Protein AF-A0A3N5HFI6-F1 (afdb_monomer_lite)

Radius of gyration: 12.35 Å; chains: 1; bounding box: 30×24×33 Å

Sequence (100 aa):
MPISCVHLAPLEAELERRGVKIGEPTPSPYGPEWGLWSEVNCTFDAGALRKRLGLPDFIRFEEYDGRIAGSDATFYCPRCRRALMGRHPAYAGPTTPRLS

Secondary structure (DSSP, 8-state):
--SS-TTTHHHHHHHHHTTPPBPPPEE-TT-GGG-EEEEBSSEE-HHHHHHHHT--TTSEEEE--SSSS-SEEEEEETTTTEEEEEEPGGG--TTSPEE-

Structure (mmCIF, N/CA/C/O backbone):
data_AF-A0A3N5HFI6-F1
#
_entry.id   AF-A0A3N5HFI6-F1
#
loop_
_atom_site.group_PDB
_atom_site.id
_atom_site.type_symbol
_atom_site.label_atom_id
_atom_site.label_alt_id
_atom_site.label_comp_id
_atom_site.label_asym_id
_atom_site.label_entity_id
_atom_site.label_seq_id
_atom_site.pdbx_PDB_ins_code
_atom_site.Cartn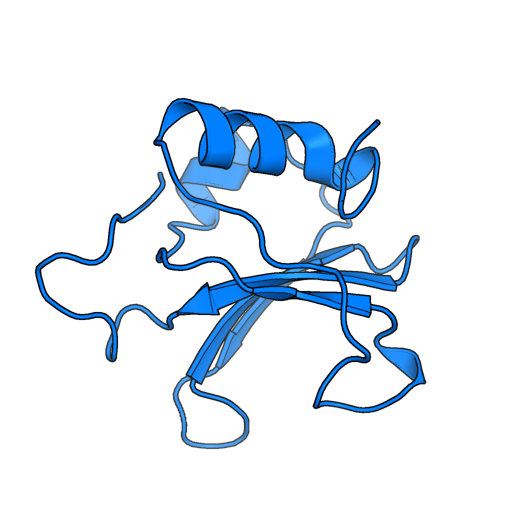_x
_atom_site.Cartn_y
_atom_site.Cartn_z
_atom_site.occupancy
_atom_site.B_iso_or_equiv
_atom_site.auth_seq_id
_atom_site.auth_comp_id
_atom_site.auth_asym_id
_atom_site.auth_atom_id
_atom_site.pdbx_PDB_model_num
ATOM 1 N N . MET A 1 1 ? -13.030 12.399 -1.945 1.00 74.62 1 MET A N 1
ATOM 2 C CA . MET A 1 1 ? -12.597 11.466 -3.013 1.00 74.62 1 MET A CA 1
ATOM 3 C C . MET A 1 1 ? -11.413 10.675 -2.483 1.00 74.62 1 MET A C 1
ATOM 5 O O . MET A 1 1 ? -10.654 11.274 -1.732 1.00 74.62 1 MET A O 1
ATOM 9 N N . PRO A 1 2 ? -11.267 9.386 -2.829 1.00 86.75 2 PRO A N 1
ATOM 10 C CA . PRO A 1 2 ? -10.110 8.597 -2.410 1.00 86.75 2 PRO A CA 1
ATOM 11 C C . PRO A 1 2 ? -8.815 9.155 -3.016 1.00 86.75 2 PRO A C 1
ATOM 13 O O . PRO A 1 2 ? -8.818 9.578 -4.176 1.00 86.75 2 PRO A O 1
ATOM 16 N N . ILE A 1 3 ? -7.734 9.145 -2.235 1.00 90.19 3 ILE A N 1
ATOM 17 C CA . ILE A 1 3 ? -6.397 9.627 -2.620 1.00 90.19 3 ILE A CA 1
ATOM 18 C C . ILE A 1 3 ? -5.789 8.707 -3.686 1.00 90.19 3 ILE A C 1
ATOM 20 O O . ILE A 1 3 ? -5.186 9.174 -4.656 1.00 90.19 3 ILE A O 1
ATOM 24 N N . SER A 1 4 ? -5.978 7.392 -3.542 1.00 92.69 4 SER A N 1
ATOM 25 C CA . SER A 1 4 ? -5.472 6.387 -4.474 1.00 92.69 4 SER A CA 1
ATOM 26 C C . SER A 1 4 ? -6.511 6.051 -5.555 1.00 92.69 4 SER A C 1
ATOM 28 O O . SER A 1 4 ? -6.340 6.445 -6.709 1.00 92.69 4 SER A O 1
ATOM 30 N N . CYS A 1 5 ? -7.593 5.335 -5.224 1.00 96.19 5 CYS A N 1
ATOM 31 C CA . CYS A 1 5 ? -8.713 5.032 -6.123 1.00 96.19 5 CYS A CA 1
ATOM 32 C C . CYS A 1 5 ? -9.940 4.489 -5.370 1.00 96.19 5 CYS A C 1
ATOM 34 O O . CYS A 1 5 ? -9.842 4.011 -4.244 1.00 96.19 5 CYS A O 1
ATOM 36 N N . VAL A 1 6 ? -11.100 4.463 -6.037 1.00 96.81 6 VAL A N 1
ATOM 37 C CA . VAL A 1 6 ? -12.365 3.957 -5.462 1.00 96.81 6 VAL A CA 1
ATOM 38 C C . VAL A 1 6 ? -12.293 2.507 -4.971 1.00 96.81 6 VAL A C 1
ATOM 40 O O . VAL A 1 6 ? -12.936 2.162 -3.987 1.00 96.81 6 VAL A O 1
ATOM 43 N N . HIS A 1 7 ? -11.472 1.663 -5.598 1.00 96.38 7 HIS A N 1
ATOM 44 C CA . HIS A 1 7 ? -11.339 0.253 -5.220 1.00 96.38 7 HIS A CA 1
ATOM 45 C C . HIS A 1 7 ? -10.503 0.037 -3.950 1.00 96.38 7 HIS A C 1
ATOM 47 O O . HIS A 1 7 ? -10.627 -1.003 -3.310 1.00 96.38 7 HIS A O 1
ATOM 53 N N . LEU A 1 8 ? -9.654 1.008 -3.599 1.00 96.62 8 LEU A N 1
ATOM 54 C CA . LEU A 1 8 ? -8.848 1.014 -2.376 1.00 96.62 8 LEU A CA 1
ATOM 55 C C . LEU A 1 8 ? -9.471 1.892 -1.281 1.00 96.62 8 LEU A C 1
ATOM 57 O O . LEU A 1 8 ? -8.968 1.907 -0.162 1.00 96.62 8 LEU A O 1
ATOM 61 N N . ALA A 1 9 ? -10.595 2.561 -1.558 1.00 96.75 9 ALA A N 1
ATOM 62 C CA . ALA A 1 9 ? -11.277 3.431 -0.604 1.00 96.75 9 ALA A CA 1
ATOM 63 C C . ALA A 1 9 ? -11.590 2.762 0.755 1.00 96.75 9 ALA A C 1
ATOM 65 O O . ALA A 1 9 ? -11.402 3.427 1.772 1.00 96.75 9 ALA A O 1
ATOM 66 N N . PRO A 1 10 ? -11.988 1.470 0.839 1.00 96.81 10 PRO A N 1
ATOM 67 C CA . PRO A 1 10 ? -12.168 0.811 2.137 1.00 96.81 10 PRO A CA 1
ATOM 68 C C . PRO A 1 10 ? -10.878 0.738 2.965 1.00 96.81 10 PRO A C 1
ATOM 70 O O . PRO A 1 10 ? -10.918 0.877 4.186 1.00 96.81 10 PRO A O 1
ATOM 73 N N . LEU A 1 11 ? -9.731 0.540 2.308 1.00 96.50 11 LEU A N 1
ATOM 74 C CA . LEU A 1 11 ? -8.426 0.520 2.965 1.00 96.50 11 LEU A CA 1
ATOM 75 C C . LEU A 1 11 ? -7.981 1.929 3.370 1.00 96.50 11 LEU A C 1
ATOM 77 O O . LEU A 1 11 ? -7.470 2.102 4.470 1.00 96.50 11 LEU A O 1
ATOM 81 N N . GLU A 1 12 ? -8.224 2.940 2.532 1.00 96.50 12 GLU A N 1
ATOM 82 C CA . GLU A 1 12 ? -7.964 4.344 2.887 1.00 96.50 12 GLU A CA 1
ATOM 83 C C . GLU A 1 12 ? -8.762 4.783 4.118 1.00 96.50 12 GLU A C 1
ATOM 85 O O . GLU A 1 12 ? -8.198 5.368 5.040 1.00 96.50 12 GLU A O 1
ATOM 90 N N . ALA A 1 13 ? -10.050 4.435 4.172 1.00 96.12 13 ALA A N 1
ATOM 91 C CA . ALA A 1 13 ? -10.902 4.733 5.318 1.00 96.12 13 ALA A CA 1
ATOM 92 C C . ALA A 1 13 ? -10.399 4.045 6.598 1.00 96.12 13 ALA A C 1
ATOM 94 O O . ALA A 1 13 ? -10.445 4.620 7.684 1.00 96.12 13 ALA A O 1
ATOM 95 N N . GLU A 1 14 ? -9.887 2.817 6.485 1.00 96.19 14 GLU A N 1
ATOM 96 C CA . GLU A 1 14 ? -9.282 2.117 7.615 1.00 96.19 14 GLU A CA 1
ATOM 97 C C . GLU A 1 14 ? -7.974 2.776 8.073 1.00 96.19 14 GLU A C 1
ATOM 99 O O . GLU A 1 14 ? -7.755 2.916 9.277 1.00 96.19 14 GLU A O 1
ATOM 104 N N . LEU A 1 15 ? -7.120 3.207 7.142 1.00 95.50 15 LEU A N 1
ATOM 105 C CA . LEU A 1 15 ? -5.892 3.944 7.447 1.00 95.50 15 LEU A CA 1
ATOM 106 C C . LEU A 1 15 ? -6.208 5.242 8.197 1.00 95.50 15 LEU A C 1
ATOM 108 O O . LEU A 1 15 ? -5.653 5.479 9.272 1.00 95.50 15 LEU A O 1
ATOM 112 N N . GLU A 1 16 ? -7.163 6.022 7.692 1.00 95.12 16 GLU A N 1
ATOM 113 C CA . GLU A 1 16 ? -7.628 7.259 8.321 1.00 95.12 16 GLU A CA 1
ATOM 114 C C . GLU A 1 16 ? -8.199 7.004 9.724 1.00 95.12 16 GLU A C 1
ATOM 116 O O . GLU A 1 16 ? -7.790 7.653 10.689 1.00 95.12 16 GLU A O 1
ATOM 121 N N . ARG A 1 17 ? -9.059 5.988 9.882 1.00 95.00 17 ARG A N 1
ATOM 122 C CA . ARG A 1 17 ? -9.625 5.578 11.181 1.00 95.00 17 ARG A CA 1
ATOM 123 C C . ARG A 1 17 ? -8.549 5.203 12.204 1.00 95.00 17 ARG A C 1
ATOM 125 O O . ARG A 1 17 ? -8.759 5.344 13.408 1.00 95.00 17 ARG A O 1
ATOM 132 N N . ARG A 1 18 ? -7.405 4.698 11.738 1.00 93.31 18 ARG A N 1
ATOM 133 C CA . ARG A 1 18 ? -6.244 4.326 12.564 1.00 93.31 18 ARG A CA 1
ATOM 134 C C . ARG A 1 18 ? -5.251 5.478 12.747 1.00 93.31 18 ARG A C 1
ATOM 136 O O . ARG A 1 18 ? -4.221 5.274 13.384 1.00 93.31 18 ARG A O 1
ATOM 143 N N . GLY A 1 19 ? -5.545 6.665 12.213 1.00 95.12 19 GLY A N 1
ATOM 144 C CA . GLY A 1 19 ? -4.667 7.833 12.265 1.00 95.12 19 GLY A CA 1
ATOM 145 C C . GLY A 1 19 ? -3.413 7.703 11.395 1.00 95.12 19 GLY A C 1
ATOM 146 O O . GLY A 1 19 ? -2.452 8.447 11.590 1.00 95.12 19 GLY A O 1
ATOM 147 N N . VAL A 1 20 ? -3.391 6.757 10.450 1.00 94.94 20 VAL A N 1
ATOM 148 C CA . VAL A 1 20 ? -2.282 6.577 9.512 1.00 94.94 20 VAL A CA 1
ATOM 149 C C . VAL A 1 20 ? -2.461 7.553 8.358 1.00 94.94 20 VAL A C 1
ATOM 151 O O . VAL A 1 20 ? -3.421 7.470 7.595 1.00 94.94 20 VAL A O 1
ATOM 154 N N . LYS A 1 21 ? -1.516 8.485 8.223 1.00 94.69 21 LYS A N 1
ATOM 155 C CA . LYS A 1 21 ? -1.497 9.425 7.101 1.00 94.69 21 LYS A CA 1
ATOM 156 C C . LYS A 1 21 ? -1.146 8.703 5.804 1.00 94.69 21 LYS A C 1
ATOM 158 O O . LYS A 1 21 ? -0.218 7.895 5.775 1.00 94.69 21 LYS A O 1
ATOM 163 N N . ILE A 1 22 ? -1.867 9.055 4.747 1.00 95.94 22 ILE A N 1
ATOM 164 C CA . ILE A 1 22 ? -1.602 8.620 3.378 1.00 95.94 22 ILE A CA 1
ATOM 165 C C . ILE A 1 22 ? -0.782 9.715 2.704 1.00 95.94 22 ILE A C 1
ATOM 167 O O . ILE A 1 22 ? -1.190 10.875 2.702 1.00 95.94 22 ILE A O 1
ATOM 171 N N . GLY A 1 23 ? 0.394 9.357 2.194 1.00 94.44 23 GLY A N 1
ATOM 172 C CA . GLY A 1 23 ? 1.252 10.272 1.452 1.00 94.44 23 GLY A CA 1
ATOM 173 C C . GLY A 1 23 ? 0.655 10.666 0.101 1.00 94.44 23 GLY A C 1
ATOM 174 O O . GLY A 1 23 ? -0.154 9.937 -0.484 1.00 94.44 23 GLY A O 1
ATOM 175 N N . GLU A 1 24 ? 1.094 11.816 -0.409 1.00 94.81 24 GLU A N 1
ATOM 176 C CA . GLU A 1 24 ? 0.740 12.267 -1.755 1.00 94.81 24 GLU A CA 1
ATOM 177 C C . GLU A 1 24 ? 1.138 11.213 -2.803 1.00 94.81 24 GLU A C 1
ATOM 179 O O . GLU A 1 24 ? 2.211 10.615 -2.679 1.00 94.81 24 GLU A O 1
ATOM 184 N N . PRO A 1 25 ? 0.308 10.958 -3.832 1.00 95.62 25 PRO A N 1
ATOM 185 C CA . PRO A 1 25 ? 0.644 9.987 -4.864 1.00 95.62 25 PRO A CA 1
ATOM 186 C C . PRO A 1 25 ? 1.884 10.411 -5.660 1.00 95.62 25 PRO A C 1
ATOM 188 O O . PRO A 1 25 ? 1.883 11.452 -6.320 1.00 95.62 25 PRO A O 1
ATOM 191 N N . THR A 1 26 ? 2.913 9.570 -5.670 1.00 95.44 26 THR A N 1
ATOM 192 C CA . THR A 1 26 ? 4.141 9.759 -6.452 1.00 95.44 26 THR A CA 1
ATOM 193 C C . THR A 1 26 ? 4.266 8.684 -7.536 1.00 95.44 26 THR A C 1
ATOM 195 O O . THR A 1 26 ? 3.628 7.634 -7.440 1.00 95.44 26 THR A O 1
ATOM 198 N N . PRO A 1 27 ? 5.031 8.916 -8.619 1.00 95.88 27 PRO A N 1
ATOM 199 C CA . PRO A 1 27 ? 5.345 7.864 -9.583 1.00 95.88 27 PRO A CA 1
ATOM 200 C C . PRO A 1 27 ? 5.941 6.631 -8.900 1.00 95.88 27 PRO A C 1
ATOM 202 O O . PRO A 1 27 ? 6.788 6.762 -8.018 1.00 95.88 27 PRO A O 1
ATOM 205 N N . SER A 1 28 ? 5.500 5.445 -9.321 1.00 91.50 28 SER A N 1
ATOM 206 C CA . SER A 1 28 ? 6.012 4.182 -8.791 1.00 91.50 28 SER A CA 1
ATOM 207 C C . SER A 1 28 ? 7.540 4.100 -8.899 1.00 91.50 28 SER A C 1
ATOM 209 O O . SER A 1 28 ? 8.085 4.400 -9.968 1.00 91.50 28 SER A O 1
ATOM 211 N N . PRO A 1 29 ? 8.235 3.606 -7.858 1.00 85.56 29 PRO A N 1
ATOM 212 C CA . PRO A 1 29 ? 9.672 3.350 -7.932 1.00 85.56 29 PRO A CA 1
ATOM 213 C C . PRO A 1 29 ? 10.022 2.189 -8.878 1.00 85.56 29 PRO A C 1
ATOM 215 O O . PRO A 1 29 ? 11.177 2.056 -9.273 1.00 85.56 29 PRO A O 1
ATOM 218 N N . TYR A 1 30 ? 9.040 1.365 -9.261 1.00 84.19 30 TYR A N 1
ATOM 219 C CA . TYR A 1 30 ? 9.228 0.182 -10.104 1.00 84.19 30 TYR A CA 1
ATOM 220 C C . TYR A 1 30 ? 9.012 0.438 -11.600 1.00 84.19 30 TYR A C 1
ATOM 222 O O . TYR A 1 30 ? 9.150 -0.487 -12.393 1.00 84.19 30 TYR A O 1
ATOM 230 N N . GLY A 1 31 ? 8.690 1.675 -11.992 1.00 88.44 31 GLY A N 1
ATOM 231 C CA . GLY A 1 31 ? 8.512 2.071 -13.390 1.00 88.44 31 GLY A CA 1
ATOM 232 C C . GLY A 1 31 ? 7.151 2.717 -13.684 1.00 88.44 31 GLY A C 1
ATOM 233 O O . GLY A 1 31 ? 6.188 2.556 -12.929 1.00 88.44 31 GLY A O 1
ATOM 234 N N . PRO A 1 32 ? 7.033 3.479 -14.786 1.00 89.69 32 PRO A N 1
ATOM 235 C CA . PRO A 1 32 ? 5.818 4.227 -15.127 1.00 89.69 32 PRO A CA 1
ATOM 236 C C . PRO A 1 32 ? 4.586 3.340 -15.387 1.00 89.69 32 PRO A C 1
ATOM 238 O O . PRO A 1 32 ? 3.445 3.786 -15.237 1.00 89.69 32 PRO A O 1
ATOM 241 N N . GLU A 1 33 ? 4.781 2.080 -15.766 1.00 90.06 33 GLU A N 1
ATOM 242 C CA . GLU A 1 33 ? 3.725 1.093 -15.986 1.00 90.06 33 GLU A CA 1
ATOM 243 C C . GLU A 1 33 ? 2.962 0.732 -14.703 1.00 90.06 33 GLU A C 1
ATOM 245 O O . GLU A 1 33 ? 1.791 0.353 -14.781 1.00 90.06 33 GLU A O 1
ATOM 250 N N . TRP A 1 34 ? 3.580 0.936 -13.537 1.00 90.25 34 TRP A N 1
ATOM 251 C CA . TRP A 1 34 ? 3.000 0.687 -12.215 1.00 90.25 34 TRP A CA 1
ATOM 252 C C . TRP A 1 34 ? 2.200 1.872 -11.655 1.00 90.25 34 TRP A C 1
ATOM 254 O O . TRP A 1 34 ? 1.564 1.751 -10.605 1.00 90.25 34 TRP A O 1
ATOM 264 N N . GLY A 1 35 ? 2.175 3.000 -12.371 1.00 95.31 35 GLY A N 1
ATOM 265 C CA . GLY A 1 35 ? 1.333 4.156 -12.069 1.00 95.31 35 GLY A CA 1
ATOM 266 C C . GLY A 1 35 ? 1.769 4.940 -10.831 1.00 95.31 35 GLY A C 1
ATOM 267 O O . GLY A 1 35 ? 2.942 5.285 -10.702 1.00 95.31 35 GLY A O 1
ATOM 268 N N . LEU A 1 36 ? 0.812 5.285 -9.962 1.00 96.75 36 LEU A N 1
ATOM 269 C CA . LEU A 1 36 ? 1.031 6.189 -8.825 1.00 96.75 36 LEU A CA 1
ATOM 270 C C . LEU A 1 36 ? 0.870 5.479 -7.481 1.00 96.75 36 LEU A C 1
ATOM 272 O O . LEU A 1 36 ? -0.095 4.745 -7.260 1.00 96.75 36 LEU A O 1
ATOM 276 N N . TRP A 1 37 ? 1.823 5.701 -6.591 1.00 95.44 37 TRP A N 1
ATOM 277 C CA . TRP A 1 37 ? 1.976 5.010 -5.322 1.00 95.44 37 TRP A CA 1
ATOM 278 C C . TRP A 1 37 ? 1.902 6.030 -4.189 1.00 95.44 37 TRP A C 1
ATOM 280 O O . TRP A 1 37 ? 2.493 7.101 -4.268 1.00 95.44 37 TRP A O 1
ATOM 290 N N . SER A 1 38 ? 1.146 5.705 -3.148 1.00 96.38 38 SER A N 1
ATOM 291 C CA . SER A 1 38 ? 1.029 6.520 -1.941 1.00 96.38 38 SER A CA 1
ATOM 292 C C . SER A 1 38 ? 1.633 5.758 -0.772 1.00 96.38 38 SER A C 1
ATOM 294 O O . SER A 1 38 ? 1.190 4.655 -0.451 1.00 96.38 38 SER A O 1
ATOM 296 N N . GLU A 1 39 ? 2.641 6.342 -0.132 1.00 94.31 39 GLU A N 1
ATOM 297 C CA . GLU A 1 39 ? 3.284 5.740 1.036 1.00 94.31 39 GLU A CA 1
ATOM 298 C C . GLU A 1 39 ? 2.397 5.843 2.275 1.00 94.31 39 GLU A C 1
ATOM 300 O O . GLU A 1 39 ? 1.750 6.866 2.518 1.00 94.31 39 GLU A O 1
ATOM 305 N N . VAL A 1 40 ? 2.398 4.795 3.094 1.00 94.81 40 VAL A N 1
ATOM 306 C CA . VAL A 1 40 ? 1.727 4.775 4.394 1.00 94.81 40 VAL A CA 1
ATOM 307 C C . VAL A 1 40 ? 2.662 4.214 5.455 1.00 94.81 40 VAL A C 1
ATOM 309 O O . VAL A 1 40 ? 3.300 3.177 5.282 1.00 94.81 40 VAL A O 1
ATOM 312 N N . ASN A 1 41 ? 2.741 4.884 6.604 1.00 92.56 41 ASN A N 1
ATOM 313 C CA . ASN A 1 41 ? 3.625 4.459 7.689 1.00 92.56 41 ASN A CA 1
ATOM 314 C C . ASN A 1 41 ? 2.976 3.368 8.559 1.00 92.56 41 ASN A C 1
ATOM 316 O O . ASN A 1 41 ? 2.729 3.574 9.746 1.00 92.56 41 ASN A O 1
ATOM 320 N N . CYS A 1 42 ? 2.658 2.226 7.955 1.00 93.06 42 CYS A N 1
ATOM 321 C CA . CYS A 1 42 ? 2.069 1.070 8.626 1.00 93.06 42 CYS A CA 1
ATOM 322 C C . CYS A 1 42 ? 2.507 -0.243 7.966 1.00 93.06 42 CYS A C 1
ATOM 324 O O . CYS A 1 42 ? 3.091 -0.230 6.884 1.00 93.06 42 CYS A O 1
ATOM 326 N N . THR A 1 43 ? 2.218 -1.365 8.620 1.00 93.06 43 THR A N 1
ATOM 327 C CA . THR A 1 43 ? 2.320 -2.710 8.038 1.00 93.06 43 THR A CA 1
ATOM 328 C C . THR A 1 43 ? 0.927 -3.299 7.853 1.00 93.06 43 THR A C 1
ATOM 330 O O . THR A 1 43 ? -0.016 -2.941 8.568 1.00 93.06 43 THR A O 1
ATOM 333 N N . PHE A 1 44 ? 0.790 -4.224 6.907 1.00 93.94 44 PHE A N 1
ATOM 334 C CA . PHE A 1 44 ? -0.490 -4.841 6.584 1.00 93.94 44 PHE A CA 1
ATOM 335 C C . PHE A 1 44 ? -0.514 -6.323 6.939 1.00 93.94 44 PHE A C 1
ATOM 337 O O . PHE A 1 44 ? 0.422 -7.063 6.658 1.00 93.94 44 PHE A O 1
ATOM 344 N N . ASP A 1 45 ? -1.635 -6.770 7.489 1.00 92.44 45 ASP A N 1
ATOM 345 C CA . ASP A 1 45 ? -2.056 -8.161 7.451 1.00 92.44 45 ASP A CA 1
ATOM 346 C C . ASP A 1 45 ? -3.012 -8.338 6.268 1.00 92.44 45 ASP A C 1
ATOM 348 O O . ASP A 1 45 ? -4.210 -8.053 6.353 1.00 92.44 45 ASP A O 1
ATOM 352 N N . ALA A 1 46 ? -2.466 -8.740 5.122 1.00 91.44 46 ALA A N 1
ATOM 353 C CA . ALA A 1 46 ? -3.221 -8.737 3.875 1.00 91.44 46 ALA A CA 1
ATOM 354 C C . ALA A 1 46 ? -4.440 -9.666 3.898 1.00 91.44 46 ALA A C 1
ATOM 356 O O . ALA A 1 46 ? -5.493 -9.327 3.350 1.00 91.44 46 ALA A O 1
ATOM 357 N N . GLY A 1 47 ? -4.304 -10.828 4.543 1.00 91.00 47 GLY A N 1
ATOM 358 C CA . GLY A 1 47 ? -5.375 -11.812 4.659 1.00 91.00 47 GLY A CA 1
ATOM 359 C C . GLY A 1 47 ? -6.524 -11.295 5.521 1.00 91.00 47 GLY A C 1
ATOM 360 O O . GLY A 1 47 ? -7.684 -11.348 5.099 1.00 91.00 47 GLY A O 1
ATOM 361 N N . ALA A 1 48 ? -6.204 -10.749 6.698 1.00 92.75 48 ALA A N 1
ATOM 362 C CA . ALA A 1 48 ? -7.203 -10.188 7.600 1.00 92.75 48 ALA A CA 1
ATOM 363 C C . ALA A 1 48 ? -7.913 -8.975 6.977 1.00 92.75 48 ALA A C 1
ATOM 365 O O . ALA A 1 48 ? -9.148 -8.949 6.925 1.00 92.75 48 ALA A O 1
ATOM 366 N N . LEU A 1 49 ? -7.154 -8.045 6.384 1.00 93.94 49 LEU A N 1
ATOM 367 C CA . LEU A 1 49 ? -7.705 -6.841 5.761 1.00 93.94 49 LEU A CA 1
ATOM 368 C C . LEU A 1 49 ? -8.591 -7.157 4.562 1.00 93.94 49 LEU A C 1
ATOM 370 O O . LEU A 1 49 ? -9.681 -6.596 4.456 1.00 93.94 49 LEU A O 1
ATOM 374 N N . ARG A 1 50 ? -8.178 -8.077 3.679 1.00 93.44 50 ARG A N 1
ATOM 375 C CA . ARG A 1 50 ? -9.009 -8.480 2.535 1.00 93.44 50 ARG A CA 1
ATOM 376 C C . ARG A 1 50 ? -10.358 -9.013 3.004 1.00 93.44 50 ARG A C 1
ATOM 378 O O . ARG A 1 50 ? -11.387 -8.594 2.480 1.00 93.44 50 ARG A O 1
ATOM 385 N N . LYS A 1 51 ? -10.356 -9.898 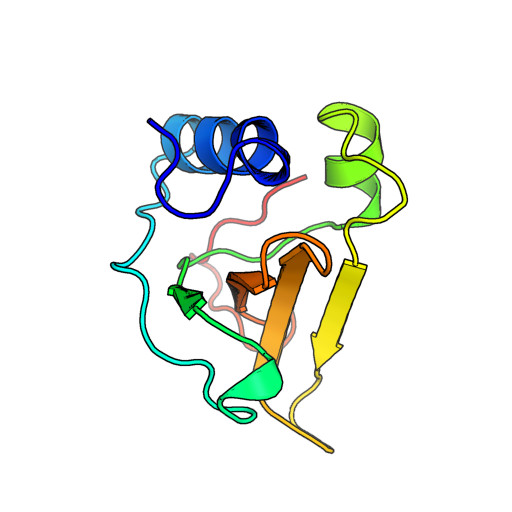4.007 1.00 92.81 51 LYS A N 1
ATOM 386 C CA . LYS A 1 51 ? -11.579 -10.499 4.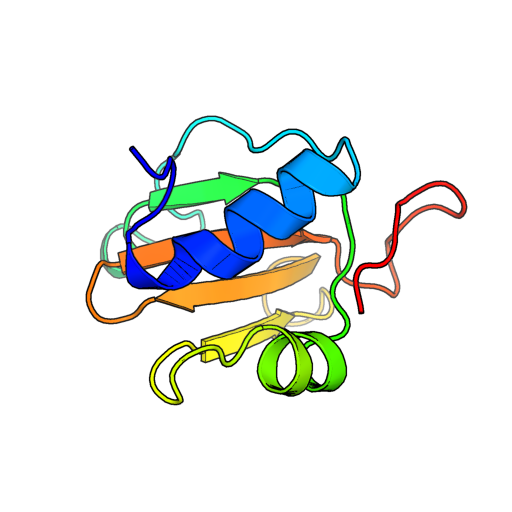552 1.00 92.81 51 LYS A CA 1
ATOM 387 C C . LYS A 1 51 ? -12.461 -9.467 5.254 1.00 92.81 51 LYS A C 1
ATOM 389 O O . LYS A 1 51 ? -13.673 -9.480 5.065 1.00 92.81 51 LYS A O 1
ATOM 394 N N . ARG A 1 52 ? -11.868 -8.586 6.063 1.00 95.94 52 ARG A N 1
ATOM 395 C CA . ARG A 1 52 ? -12.601 -7.607 6.875 1.00 95.94 52 ARG A CA 1
ATOM 396 C C . ARG A 1 52 ? -13.169 -6.457 6.051 1.00 95.94 52 ARG A C 1
ATOM 398 O O . ARG A 1 52 ? -14.288 -6.029 6.307 1.00 95.94 52 ARG A O 1
ATOM 405 N N . LEU A 1 53 ? -12.396 -5.950 5.095 1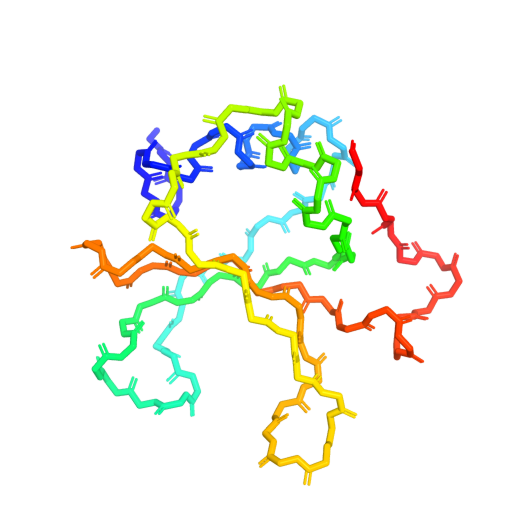.00 95.06 53 LEU A N 1
ATOM 406 C CA . LEU A 1 53 ? -12.763 -4.790 4.282 1.00 95.06 53 LEU A CA 1
ATOM 407 C C . LEU A 1 53 ? -13.469 -5.175 2.975 1.00 95.06 53 LEU A C 1
ATOM 409 O O . LEU A 1 53 ? -13.906 -4.289 2.245 1.00 95.06 53 LEU A O 1
ATOM 413 N N . GLY A 1 54 ? -13.562 -6.473 2.663 1.00 94.56 54 GLY A N 1
ATOM 414 C CA . GLY A 1 54 ? -14.167 -6.959 1.423 1.00 94.56 54 GLY A CA 1
ATOM 415 C C . GLY A 1 54 ? -13.424 -6.465 0.181 1.00 94.56 54 GLY A C 1
ATOM 416 O O . GLY A 1 54 ? -14.059 -6.085 -0.803 1.00 94.56 54 GLY A O 1
ATOM 417 N N . LEU A 1 55 ? -12.086 -6.408 0.236 1.00 94.31 55 LEU A N 1
ATOM 418 C CA . LEU A 1 55 ? -11.295 -5.905 -0.889 1.00 94.31 55 LEU A CA 1
ATOM 419 C C . LEU A 1 55 ? -11.491 -6.807 -2.118 1.00 94.31 55 LEU A C 1
ATOM 421 O O . LEU A 1 55 ? -11.354 -8.027 -1.987 1.00 94.31 55 LEU A O 1
ATOM 425 N N . PRO A 1 56 ? -11.746 -6.236 -3.311 1.00 94.62 56 PRO A N 1
ATOM 426 C CA . PRO A 1 56 ? -11.957 -7.028 -4.516 1.00 94.62 56 PRO A CA 1
ATOM 427 C C . PRO A 1 56 ? -10.781 -7.956 -4.837 1.00 94.62 56 PRO A C 1
ATOM 429 O O . PRO A 1 56 ? -9.617 -7.585 -4.673 1.00 94.62 56 PRO A O 1
ATOM 432 N N . ASP A 1 57 ? -11.070 -9.128 -5.402 1.00 94.00 57 ASP A N 1
ATOM 433 C CA . ASP A 1 57 ? -10.052 -10.145 -5.717 1.00 94.00 57 ASP A CA 1
ATOM 434 C C . ASP A 1 57 ? -8.982 -9.665 -6.701 1.00 94.00 57 ASP A C 1
ATOM 436 O O . ASP A 1 57 ? -7.842 -10.117 -6.653 1.00 94.00 57 ASP A O 1
ATOM 440 N N . PHE A 1 58 ? -9.311 -8.700 -7.566 1.00 95.56 58 PHE A N 1
ATOM 441 C CA . PHE A 1 58 ? -8.338 -8.136 -8.503 1.00 95.56 58 PHE A CA 1
ATOM 442 C C . PHE A 1 58 ? -7.314 -7.207 -7.836 1.00 95.56 58 PHE A C 1
ATOM 444 O O . PHE A 1 58 ? -6.308 -6.889 -8.469 1.00 95.56 58 PHE A O 1
ATOM 451 N N . ILE A 1 59 ? -7.559 -6.729 -6.610 1.00 96.25 59 ILE A N 1
ATOM 452 C CA . ILE A 1 59 ? -6.547 -5.997 -5.846 1.00 96.25 59 ILE A CA 1
ATOM 453 C C . ILE A 1 59 ? -5.450 -6.988 -5.487 1.00 96.25 59 ILE A C 1
ATOM 455 O O . ILE A 1 59 ? -5.722 -8.027 -4.887 1.00 96.25 59 ILE A O 1
ATOM 459 N N . ARG A 1 60 ? -4.213 -6.674 -5.850 1.00 95.00 60 ARG A N 1
ATOM 460 C CA . ARG A 1 60 ? -3.045 -7.491 -5.534 1.00 95.00 60 ARG A CA 1
ATOM 461 C C . ARG A 1 60 ? -2.454 -7.041 -4.211 1.00 95.00 60 ARG A C 1
ATOM 463 O O . ARG A 1 60 ? -2.532 -5.864 -3.867 1.00 95.00 60 ARG A O 1
ATOM 470 N N . PHE A 1 61 ? -1.887 -7.989 -3.484 1.00 94.06 61 PHE A N 1
ATOM 471 C CA . PHE A 1 61 ? -0.997 -7.698 -2.376 1.00 94.06 61 PHE A CA 1
ATOM 472 C C . PHE A 1 61 ? 0.368 -8.262 -2.741 1.00 94.06 61 PHE A C 1
ATOM 474 O O . PHE A 1 61 ? 0.463 -9.444 -3.073 1.00 94.06 61 PHE A O 1
ATOM 481 N N . GLU A 1 62 ? 1.379 -7.407 -2.734 1.00 90.56 62 GLU A N 1
ATOM 482 C CA . GLU A 1 62 ? 2.760 -7.775 -3.014 1.00 90.56 62 GLU A CA 1
ATOM 483 C C . GLU A 1 62 ? 3.591 -7.435 -1.782 1.00 90.56 62 GLU A C 1
ATOM 485 O O . GLU A 1 62 ? 3.468 -6.347 -1.220 1.00 90.56 62 GLU A O 1
ATOM 490 N N . GLU A 1 63 ? 4.383 -8.398 -1.329 1.00 88.31 63 GLU A N 1
ATOM 491 C CA . GLU A 1 63 ? 5.273 -8.248 -0.186 1.00 88.31 63 GLU A CA 1
ATOM 492 C C . GLU A 1 63 ? 6.687 -8.552 -0.663 1.00 88.31 63 GLU A C 1
ATOM 494 O O . GLU A 1 63 ? 6.966 -9.652 -1.146 1.00 88.31 63 GLU A O 1
ATOM 499 N N . TYR A 1 64 ? 7.557 -7.553 -0.558 1.00 83.31 64 TYR A N 1
ATOM 500 C CA . TYR A 1 64 ? 8.947 -7.652 -0.961 1.00 83.31 64 TYR A CA 1
ATOM 501 C C . TYR A 1 64 ? 9.861 -7.550 0.259 1.00 83.31 64 TYR A C 1
ATOM 503 O O . TYR A 1 64 ? 9.819 -6.585 1.023 1.00 83.31 64 TYR A O 1
ATOM 511 N N . ASP A 1 65 ? 10.710 -8.558 0.436 1.00 78.56 65 ASP A N 1
ATOM 512 C CA . ASP A 1 65 ? 11.499 -8.783 1.647 1.00 78.56 65 ASP A CA 1
ATOM 513 C C . ASP A 1 65 ? 12.888 -8.125 1.636 1.00 78.56 65 ASP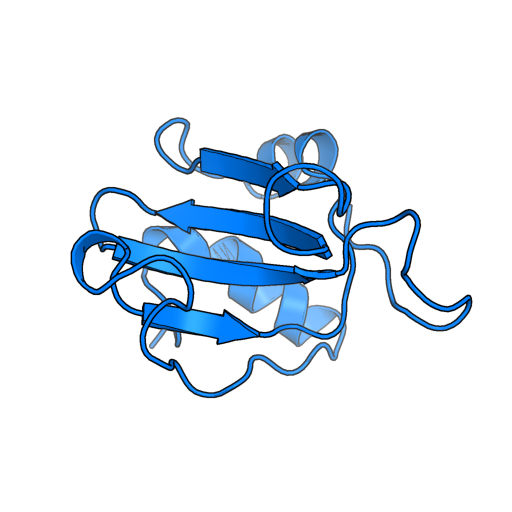 A C 1
ATOM 515 O O . ASP A 1 65 ? 13.725 -8.478 2.463 1.00 78.56 65 ASP A O 1
ATOM 519 N N . GLY A 1 66 ? 13.191 -7.208 0.711 1.00 72.50 66 GLY A N 1
ATOM 520 C CA . GLY A 1 66 ? 14.537 -6.625 0.619 1.00 72.50 66 GLY A CA 1
ATOM 521 C C . GLY A 1 66 ? 15.525 -7.374 -0.262 1.00 72.50 66 GLY A C 1
ATOM 522 O O . GLY A 1 66 ? 16.596 -6.832 -0.528 1.00 72.50 66 GLY A O 1
ATOM 523 N N . ARG A 1 67 ? 15.227 -8.599 -0.717 1.00 68.94 67 ARG A N 1
ATOM 524 C CA . ARG A 1 67 ? 16.222 -9.423 -1.430 1.00 68.94 67 ARG A CA 1
ATOM 525 C C . ARG A 1 67 ? 16.224 -9.244 -2.942 1.00 68.94 67 ARG A C 1
ATOM 527 O O . ARG A 1 67 ? 17.264 -9.433 -3.566 1.00 68.94 67 ARG A O 1
ATOM 534 N N . ILE A 1 68 ? 15.074 -8.917 -3.528 1.00 63.44 68 ILE A N 1
ATOM 535 C CA . ILE A 1 68 ? 14.897 -8.787 -4.986 1.00 63.44 68 ILE A CA 1
ATOM 536 C C . ILE A 1 68 ? 14.504 -7.353 -5.365 1.00 63.44 68 ILE A C 1
ATOM 538 O O . ILE A 1 68 ? 15.014 -6.805 -6.337 1.00 63.44 68 ILE A O 1
ATOM 542 N N . ALA A 1 69 ? 13.619 -6.741 -4.583 1.00 61.28 69 ALA A N 1
ATOM 543 C CA . ALA A 1 69 ? 13.096 -5.393 -4.769 1.00 61.28 69 ALA A CA 1
ATOM 544 C C . ALA A 1 69 ? 12.643 -4.856 -3.405 1.00 61.28 69 ALA A C 1
ATOM 546 O O . ALA A 1 69 ? 12.277 -5.663 -2.559 1.00 61.28 69 ALA A O 1
ATOM 547 N N . GLY A 1 70 ? 12.680 -3.532 -3.213 1.00 66.69 70 GLY A N 1
ATOM 548 C CA . GLY A 1 70 ? 12.027 -2.808 -2.110 1.00 66.69 70 GLY A CA 1
ATOM 549 C C . GLY A 1 70 ? 12.137 -3.398 -0.706 1.00 66.69 70 GLY A C 1
ATOM 550 O O . GLY A 1 70 ? 12.993 -4.206 -0.405 1.00 66.69 70 GLY A O 1
ATOM 551 N N . SER A 1 71 ? 11.290 -2.938 0.201 1.00 78.50 71 SER A N 1
ATOM 552 C CA . SER A 1 71 ? 11.113 -3.509 1.544 1.00 78.50 71 SER A CA 1
ATOM 553 C C . SER A 1 71 ? 9.710 -3.131 2.003 1.00 78.50 71 SER A C 1
ATOM 555 O O . SER A 1 71 ? 9.486 -2.449 3.010 1.00 78.50 71 SER A O 1
ATOM 557 N N . ASP A 1 72 ? 8.749 -3.482 1.158 1.00 82.50 72 ASP A N 1
ATOM 558 C CA . ASP A 1 72 ? 7.392 -2.971 1.215 1.00 82.50 72 ASP A CA 1
ATOM 559 C C . ASP A 1 72 ? 6.351 -4.087 1.229 1.00 82.50 72 ASP A C 1
ATOM 561 O O . ASP A 1 72 ? 6.574 -5.210 0.779 1.00 82.50 72 ASP A O 1
ATOM 565 N N . ALA A 1 73 ? 5.212 -3.748 1.818 1.00 89.12 73 ALA A N 1
ATOM 566 C CA . ALA A 1 73 ? 4.001 -4.545 1.818 1.00 89.12 73 ALA A CA 1
ATOM 567 C C . ALA A 1 73 ? 2.919 -3.670 1.193 1.00 89.12 73 ALA A C 1
ATOM 569 O O . ALA A 1 73 ? 2.514 -2.664 1.780 1.00 89.12 73 ALA A O 1
ATOM 570 N N . THR A 1 74 ? 2.480 -4.017 -0.010 1.00 92.44 74 THR A N 1
ATOM 571 C CA . THR A 1 74 ? 1.790 -3.079 -0.893 1.00 92.44 74 THR A CA 1
ATOM 572 C C . THR A 1 74 ? 0.476 -3.651 -1.392 1.00 92.44 74 THR A C 1
ATOM 574 O O . THR A 1 74 ? 0.426 -4.724 -1.991 1.00 92.44 74 THR A O 1
ATOM 577 N N . PHE A 1 75 ? -0.608 -2.896 -1.203 1.00 96.06 75 PHE A N 1
ATOM 578 C CA . PHE A 1 75 ? -1.871 -3.154 -1.889 1.00 96.06 75 PHE A CA 1
ATOM 579 C C . PHE A 1 75 ? -1.907 -2.395 -3.211 1.00 96.06 75 PHE A C 1
ATOM 581 O O . PHE A 1 75 ? -1.845 -1.167 -3.227 1.00 96.06 75 PHE A O 1
ATOM 588 N N . TYR A 1 76 ? -2.061 -3.120 -4.316 1.00 96.44 76 TYR A N 1
ATOM 589 C CA . TYR A 1 76 ? -2.024 -2.579 -5.668 1.00 96.44 76 TYR A CA 1
ATOM 590 C C . TYR A 1 76 ? -3.324 -2.840 -6.433 1.00 96.44 76 TYR A C 1
ATOM 592 O O . TYR A 1 76 ? -3.834 -3.958 -6.507 1.00 96.44 76 TYR A O 1
ATOM 600 N N . CYS A 1 77 ? -3.852 -1.793 -7.060 1.00 97.06 77 CYS A N 1
ATOM 601 C CA . CYS A 1 77 ? -4.993 -1.857 -7.957 1.00 97.06 77 CYS A CA 1
ATOM 602 C C . CYS A 1 77 ? -4.519 -1.890 -9.420 1.00 97.06 77 CYS A C 1
ATOM 604 O O . CYS A 1 77 ? -4.202 -0.832 -9.971 1.00 97.06 77 CYS A O 1
ATOM 606 N N . PRO A 1 78 ? -4.551 -3.048 -10.108 1.00 96.00 78 PRO A N 1
ATOM 607 C CA . PRO A 1 78 ? -4.084 -3.150 -11.493 1.00 96.00 78 PRO A CA 1
ATOM 608 C C . PRO A 1 78 ? -4.976 -2.411 -12.497 1.00 96.00 78 PRO A C 1
ATOM 610 O O . PRO A 1 78 ? -4.521 -2.056 -13.578 1.00 96.00 78 PRO A O 1
ATOM 613 N N . ARG A 1 79 ? -6.245 -2.147 -12.154 1.00 96.12 79 ARG A N 1
ATOM 614 C CA . ARG A 1 79 ? -7.183 -1.426 -13.033 1.00 96.12 79 ARG A CA 1
ATOM 615 C C . ARG A 1 79 ? -6.908 0.073 -13.073 1.00 96.12 79 ARG A C 1
ATOM 617 O O . ARG A 1 79 ? -7.010 0.693 -14.123 1.00 96.12 79 ARG A O 1
ATOM 624 N N . CYS A 1 80 ? -6.583 0.653 -11.920 1.00 96.12 80 CYS A N 1
ATOM 625 C CA . CYS A 1 80 ? -6.329 2.088 -11.789 1.00 96.12 80 CYS A CA 1
ATOM 626 C C . CYS A 1 80 ? -4.836 2.426 -11.806 1.00 96.12 80 CYS A C 1
ATOM 628 O O . CYS A 1 80 ? -4.500 3.601 -11.916 1.00 96.12 80 CYS A O 1
ATOM 630 N N . ARG A 1 81 ? -3.965 1.413 -11.685 1.00 96.44 81 ARG A N 1
ATOM 631 C CA . ARG A 1 81 ? -2.514 1.548 -11.502 1.00 96.44 81 ARG A CA 1
ATOM 632 C C . ARG A 1 81 ? -2.192 2.462 -10.319 1.00 96.44 81 ARG A C 1
ATOM 634 O O . ARG A 1 81 ? -1.564 3.511 -10.451 1.00 96.44 81 ARG A O 1
ATOM 641 N N . ARG A 1 82 ? -2.752 2.087 -9.167 1.00 96.94 82 ARG A N 1
ATOM 642 C CA . ARG A 1 82 ? -2.664 2.824 -7.901 1.00 96.94 82 ARG A CA 1
ATOM 643 C C . ARG A 1 82 ? -2.247 1.884 -6.786 1.00 96.94 82 ARG A C 1
ATOM 645 O O . ARG A 1 82 ? -2.775 0.773 -6.734 1.00 96.94 82 ARG A O 1
ATOM 652 N N . ALA A 1 83 ? -1.354 2.325 -5.909 1.00 96.19 83 ALA A N 1
ATOM 653 C CA . ALA A 1 83 ? -0.870 1.517 -4.796 1.00 96.19 83 ALA A CA 1
ATOM 654 C C . ALA A 1 83 ? -0.904 2.270 -3.463 1.00 96.19 83 ALA A C 1
ATOM 656 O O . ALA A 1 83 ? -0.688 3.482 -3.427 1.00 96.19 83 ALA A O 1
ATOM 657 N N . LEU A 1 84 ? -1.125 1.529 -2.378 1.00 96.75 84 LEU A N 1
ATOM 658 C CA . LEU A 1 84 ? -0.839 1.959 -1.010 1.00 96.75 84 LEU A CA 1
ATOM 659 C C . LEU A 1 84 ? 0.358 1.147 -0.515 1.00 96.75 84 LEU A C 1
ATOM 661 O O . LEU A 1 84 ? 0.230 -0.057 -0.275 1.00 96.75 84 LEU A O 1
ATOM 665 N N . MET A 1 85 ? 1.510 1.807 -0.421 1.00 95.06 85 MET A N 1
ATOM 666 C CA . MET A 1 85 ? 2.797 1.193 -0.103 1.00 95.06 85 MET A CA 1
ATOM 667 C C . MET A 1 85 ? 3.056 1.279 1.399 1.00 95.06 85 MET A C 1
ATOM 669 O O . MET A 1 85 ? 3.354 2.349 1.932 1.00 95.06 85 MET A O 1
ATOM 673 N N . GLY A 1 86 ? 2.897 0.150 2.085 1.00 93.25 86 GLY A N 1
ATOM 674 C CA . GLY A 1 86 ? 3.243 -0.010 3.491 1.00 93.25 86 GLY A CA 1
ATOM 675 C C . GLY A 1 86 ? 4.678 -0.489 3.671 1.00 93.25 86 GLY A C 1
ATOM 676 O O . GLY A 1 86 ? 5.365 -0.862 2.722 1.00 93.25 86 GLY A O 1
ATOM 677 N N . ARG A 1 87 ? 5.133 -0.516 4.921 1.00 89.94 87 ARG A N 1
ATOM 678 C CA . ARG A 1 87 ? 6.430 -1.094 5.282 1.00 89.94 87 ARG A CA 1
ATOM 679 C C . ARG A 1 87 ? 6.321 -2.610 5.363 1.00 89.94 87 ARG A C 1
ATOM 681 O O . ARG A 1 87 ? 5.337 -3.136 5.886 1.00 89.94 87 ARG A O 1
ATOM 688 N N . HIS A 1 88 ? 7.364 -3.307 4.932 1.00 88.81 88 HIS A N 1
ATOM 689 C CA . HIS A 1 88 ? 7.457 -4.741 5.157 1.00 88.81 88 HIS A CA 1
ATOM 690 C C . HIS A 1 88 ? 7.553 -5.049 6.670 1.00 88.81 88 HIS A C 1
ATOM 692 O O . H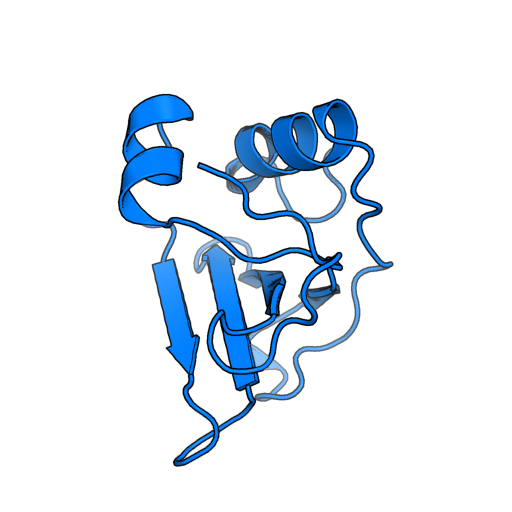IS A 1 88 ? 8.341 -4.404 7.376 1.00 88.81 88 HIS A O 1
ATOM 698 N N . PRO A 1 89 ? 6.803 -6.039 7.199 1.00 85.69 89 PRO A N 1
ATOM 699 C CA . PRO A 1 89 ? 6.743 -6.327 8.635 1.00 85.69 89 PRO A CA 1
ATOM 700 C C . PRO A 1 89 ? 8.098 -6.572 9.309 1.00 85.69 89 PRO A C 1
ATOM 702 O O . PRO A 1 89 ? 8.299 -6.140 10.439 1.00 85.69 89 PRO A O 1
ATOM 705 N N . ALA A 1 90 ? 9.042 -7.216 8.615 1.00 85.00 90 ALA A N 1
ATOM 706 C CA . ALA A 1 90 ? 10.377 -7.508 9.153 1.00 85.00 90 ALA A CA 1
ATOM 707 C C . ALA A 1 90 ? 11.260 -6.264 9.387 1.00 85.00 90 ALA A C 1
ATOM 709 O O . ALA A 1 90 ? 12.229 -6.344 10.137 1.00 85.00 90 ALA A O 1
ATOM 710 N N . TYR A 1 91 ? 10.936 -5.130 8.760 1.00 84.06 91 TYR A N 1
ATOM 711 C CA . TYR A 1 91 ? 11.719 -3.888 8.827 1.00 84.06 91 TYR A CA 1
ATOM 712 C C . TYR A 1 91 ? 10.948 -2.739 9.486 1.00 84.06 91 TYR A C 1
ATOM 714 O O . TYR A 1 91 ? 11.429 -1.606 9.570 1.00 84.06 91 TYR A O 1
ATOM 722 N N . ALA A 1 92 ? 9.731 -3.018 9.945 1.00 84.25 92 ALA A N 1
ATOM 723 C CA . ALA A 1 92 ? 8.916 -2.066 10.666 1.00 84.25 92 ALA A CA 1
ATOM 724 C C . ALA A 1 92 ? 9.427 -1.906 12.105 1.00 84.25 92 ALA A C 1
ATOM 726 O O . ALA A 1 92 ? 9.779 -2.877 12.774 1.00 84.25 92 ALA A O 1
ATOM 727 N N . GLY A 1 93 ? 9.465 -0.664 12.589 1.00 81.06 93 GLY A N 1
ATOM 728 C CA . GLY A 1 93 ? 9.835 -0.386 13.974 1.00 81.06 93 GLY A CA 1
ATOM 729 C C . GLY A 1 93 ? 8.744 -0.852 14.948 1.00 81.06 93 GLY A C 1
ATOM 730 O O . GLY A 1 93 ? 7.591 -1.018 14.550 1.00 81.06 93 GLY A O 1
ATOM 731 N N . PRO A 1 94 ? 9.054 -0.988 16.249 1.00 81.00 94 PRO A N 1
ATOM 732 C CA . PRO A 1 94 ? 8.093 -1.450 17.259 1.00 81.00 94 PRO A CA 1
ATOM 733 C C . PRO A 1 94 ? 6.873 -0.527 17.422 1.00 81.00 94 PRO A C 1
ATOM 735 O O . PRO A 1 94 ? 5.853 -0.940 17.964 1.00 81.00 94 PRO A O 1
ATOM 738 N N . THR A 1 95 ? 6.965 0.721 16.960 1.00 85.88 95 THR A N 1
ATOM 739 C CA . THR A 1 95 ? 5.883 1.714 16.994 1.00 85.88 95 THR A CA 1
ATOM 740 C C . THR A 1 95 ? 5.110 1.817 15.680 1.00 85.88 95 THR A C 1
ATOM 742 O O . THR A 1 95 ? 4.140 2.571 15.606 1.00 85.88 95 THR A O 1
ATOM 745 N N . THR A 1 96 ? 5.510 1.090 14.632 1.00 88.94 96 THR A N 1
ATOM 746 C CA . THR A 1 96 ? 4.793 1.097 13.357 1.00 88.94 96 THR A CA 1
ATOM 747 C C . THR A 1 96 ? 3.465 0.348 13.523 1.00 88.94 96 THR A C 1
ATOM 749 O O . THR A 1 96 ? 3.472 -0.830 13.885 1.00 88.94 96 THR A O 1
ATOM 752 N N . PRO A 1 97 ? 2.310 0.986 13.260 1.00 91.62 97 PRO A N 1
ATOM 753 C CA . PRO A 1 97 ? 1.021 0.330 13.410 1.00 91.62 97 PRO A CA 1
ATOM 754 C C . PRO A 1 97 ? 0.885 -0.829 12.419 1.00 91.62 97 PRO A C 1
ATOM 756 O O . PRO A 1 97 ? 1.185 -0.681 11.235 1.00 91.62 97 PRO A O 1
ATOM 759 N N . ARG A 1 98 ? 0.375 -1.965 12.903 1.00 91.62 98 ARG A N 1
ATOM 760 C CA . ARG A 1 98 ? -0.084 -3.078 12.066 1.00 91.62 98 ARG A CA 1
ATOM 761 C C . ARG A 1 98 ? -1.595 -2.989 11.880 1.00 91.62 98 ARG A C 1
ATOM 763 O O . ARG A 1 98 ? -2.336 -2.850 12.860 1.00 91.62 98 ARG A O 1
ATOM 770 N N . LEU A 1 99 ? -2.043 -3.044 10.631 1.00 91.56 99 LEU A N 1
ATOM 771 C CA . LEU A 1 99 ? -3.456 -3.075 10.260 1.00 91.56 99 LEU A CA 1
ATOM 772 C C . LEU A 1 99 ? -3.869 -4.513 9.937 1.00 91.56 99 LEU A C 1
ATOM 774 O O . LEU A 1 99 ? -3.206 -5.176 9.145 1.00 91.56 99 LEU A O 1
ATOM 778 N N . SER A 1 100 ? -4.969 -4.971 10.534 1.00 87.31 100 SER A N 1
ATOM 779 C CA . SER A 1 100 ? -5.594 -6.282 10.317 1.00 87.31 100 SER A CA 1
ATOM 780 C C . SER A 1 100 ? -7.106 -6.162 10.263 1.00 87.31 100 SER A C 1
ATOM 782 O O . SER A 1 100 ? -7.645 -5.212 10.871 1.00 87.31 100 SER A O 1
#

pLDDT: mean 90.93, std 7.39, range [61.28, 97.06]

Foldseek 3Di:
DDQFDPLCVLVVVLCVVVVWDWAHWDQDPVDCLLPTEIETQAAEPPVVCCVVSVRDPQFDWDADCPPPDDQWTWTGRNVRSTIYTYGHPVPHDPPHYYDD

=== Feature glossary ===
Feature key, reading from the visual/contextual features back to the raw sequence:

Rendered structure images. Six rendered views show the 3D structure from the faces of a cube — i.e. along ±x, ±y, ±z. Rendering representation is drawn randomly per protein from cartoon (secondary-structure ribbons), sticks (backbone bonds), or molecular surface; coloring is either N→C rainbow (blue at the N-terminus through red at the C-terminus) or one color per chain.

Contact-map, Ramachandran, and PAE plots. The contact map is a binary N×N matrix image: pixel (i, j) is dark where Cα_i and Cα_j are within 8 Å and |i−j|>4. Because the |i−j|>4 filter removes local helical contacts, off-diagonal stripes parallel to the main diagonal indicate parallel β-sheets; stripes perpendicular to it indicate antiparallel β-sheets. The Ramachandran plot scatters every residue's (φ, ψ) pair against the sterically allowed regions. The PAE heatmap renders the predicted-aligned-error matrix.

InterPro / GO / CATH / organism. Database cross-references. InterPro integrates a dozen domain/family signature databases into unified entries with residue-range hits. GO terms attach function/process/location labels with evidence codes. CATH codes position the fold in a four-level structural taxonomy. Organism is the NCBI-taxonomy species name.

Nearest PDB structures. The Foldseek neighbor list gives the closest experimentally determined structures in the PDB, ranked by structural alignment. TM-score near 1 means near-identical fold; near 0.3 means only rough topology match. This is how one finds what a novel AlphaFold prediction most resembles in the solved-structure universe.

Predicted aligned error. PAE(i, j) answers: if I align the predicted and true structures on residue i, how far off (in Å) do I expect residue j to be? A block-diagonal PAE matrix with low values on the blocks and high values off-diagonal is the signature of a multi-domain protein with confidently predicted domains but uncertain inter-domain orientation.

Solvent-accessible surface area. Accessible surface area quantifies burial. A residue with SASA near zero is packed into the hydrophobic core; one with SASA >100 Å² sits on the surface. Computed here via the Shrake–Rupley numerical algorithm with a 1.4 Å probe.

B-factor. B-factor (Debye–Waller factor) reflects atomic displacement in the crystal lattice. It is an experimental observable (units Å²), not a prediction; low values mean the atom is pinned down, high values mean it moves or is heterogeneous across the crystal.

pLDDT. For AlphaFold models, the B-factor field carries pLDDT — the model's own estimate of local accuracy on a 0–100 scale. Regions with pLDDT<50 should be treated as essentially unmodeled; they often correspond to intrinsically disordered segments.

Backbone torsions (φ/ψ). φ (phi) and ψ (psi) are the two rotatable backbone dihedrals per residue: φ is the C(i-1)–N–Cα–C torsion, ψ is the N–Cα–C–N(i+1) torsion, both in degrees on (−180°, 180°]. α-helical residues cluster near (−60°, −45°); β-strand residues near (−120°, +130°). A Ramachandran plot is simply a scatter of (φ, ψ) for every residue.

Radius of gyration, Cα contacts, bounding box. Radius of gyration (Rg) is the root-mean-square distance of Cα atoms from their centroid — a single number for overall size and compactness. A globular domain of N residues has Rg ≈ 2.2·N^0.38 Å; an extended or disordered chain has a much larger Rg. The Cα contact count is the number of residue pairs whose Cα atoms are within 8 Å and are more than four positions apart in sequence — a standard proxy for tertiary packing density. The bounding box is the smallest axis-aligned box enclosing all Cα atoms.

Secondary structure (3-state, P-SEA). Three-state secondary structure (P-SEA) collapses the eight DSSP classes into helix (a), strand (b), and coil (c). P-SEA assigns these from Cα geometry alone — distances and angles — without requiring backbone oxygens, so it works on any Cα trace.

Secondary structure (8-state, DSSP). DSSP 8-state secondary structure assigns each residue one of H (α-helix), G (3₁₀-helix), I (π-helix), E (extended β-strand), B (isolated β-bridge), T (hydrogen-bonded turn), S (bend), or '-' (coil). The assignment is computed from backbone hydrogen-bond geometry via the Kabsch–Sander algorithm.

Foldseek 3Di. A 3Di character summarizes, for each residue, the relative orientation of the Cα frame of its nearest spatial neighbor. Because it encodes fold topology rather than chemistry, 3Di alignments detect remote structural similarity that sequence alignment misses.

mmCIF coordinates. The mmCIF block holds the 3D Cartesian coordinates of each backbone atom (N, Cα, C, O) in ångströms. mmCIF is the PDB's canonical archive format — a tagged-loop text representation of the atomic model.

Sequence. Sequence gives the chain of amino acids in standard one-letter code (A=alanine, C=cysteine, …, Y=tyrosine), read N→C. It is the only feature that is directly encoded by the gene; all structural features are derived from the folded form of this sequence.